Protein AF-W2SYW5-F1 (afdb_monomer_lite)

Sequence (114 aa):
MTYMLGSDWRKYFKYVVVSAKKPGFFHGREPFRLYDPEQNVVKFVKVSRLEEGMVYCGGNIDDLSNRAGFIGKGVLYFGDHIYTDLADPVLRGITTIIPNPHGGLAYDLSDISF

Secondary structure (DSSP, 8-state):
-HHHH-TTGGGG-SSEEE---TTHHHH--PPEEEEETTTTEEE-----S--TT-EEEE--HHHHHHHHT-TTSPPPP--S-HHHHHTTGGGGT----PPPTTS-----GGG---

pLDDT: mean 76.09, std 18.64, range [29.8, 94.62]

Radius of gyration: 16.14 Å; chains: 1; bounding box: 31×34×48 Å

Organism: Necator americanus (NCBI:txid51031)

Structure (mmCIF, N/CA/C/O backbone):
data_AF-W2SYW5-F1
#
_entry.id   AF-W2SYW5-F1
#
loop_
_atom_site.group_PDB
_atom_site.id
_atom_site.type_symbol
_atom_site.label_atom_id
_atom_site.label_alt_id
_atom_site.label_comp_id
_atom_site.label_asym_id
_atom_site.label_entity_id
_atom_site.label_seq_id
_atom_site.pdbx_PDB_ins_code
_atom_site.Cartn_x
_atom_site.Cartn_y
_atom_site.Cartn_z
_atom_site.occupancy
_atom_site.B_iso_or_equiv
_atom_site.auth_seq_id
_atom_site.auth_comp_id
_atom_site.auth_asym_id
_atom_site.auth_atom_id
_atom_site.pdbx_PDB_model_num
ATOM 1 N N . MET A 1 1 ? -8.570 11.024 3.874 1.00 88.19 1 MET A N 1
ATOM 2 C CA . MET A 1 1 ? -9.494 10.268 2.998 1.00 88.19 1 MET A CA 1
ATOM 3 C C . MET A 1 1 ? -10.948 10.376 3.424 1.00 88.19 1 MET A C 1
ATOM 5 O O . MET A 1 1 ? -11.769 10.614 2.551 1.00 88.19 1 MET A O 1
ATOM 9 N N . THR A 1 2 ? -11.275 10.318 4.722 1.00 92.44 2 THR A N 1
ATOM 10 C CA . THR A 1 2 ? -12.660 10.472 5.212 1.00 92.44 2 THR A CA 1
ATOM 11 C C . THR A 1 2 ? -13.385 11.706 4.668 1.00 92.44 2 THR A C 1
ATOM 13 O O . THR A 1 2 ? -14.508 11.594 4.197 1.00 92.44 2 THR A O 1
ATOM 16 N N . TYR A 1 3 ? -12.720 12.863 4.643 1.00 93.38 3 TYR A N 1
ATOM 17 C CA . TYR A 1 3 ? -13.299 14.102 4.111 1.00 93.38 3 TYR A CA 1
ATOM 18 C C . TYR A 1 3 ? -13.563 14.090 2.596 1.00 93.38 3 TYR A C 1
ATOM 20 O O . TYR A 1 3 ? -14.391 14.858 2.130 1.00 93.38 3 TYR A O 1
ATOM 28 N N . MET A 1 4 ? -12.869 13.244 1.826 1.00 92.31 4 MET A N 1
ATOM 29 C CA . MET A 1 4 ? -13.000 13.196 0.362 1.00 92.31 4 MET A CA 1
ATOM 30 C C . MET A 1 4 ? -13.949 12.093 -0.110 1.00 92.31 4 MET A C 1
ATOM 32 O O . MET A 1 4 ? -14.638 12.268 -1.106 1.00 92.31 4 MET A O 1
ATOM 36 N N . LEU A 1 5 ? -13.959 10.946 0.576 1.00 91.31 5 LEU A N 1
ATOM 37 C CA . LEU A 1 5 ? -14.619 9.716 0.117 1.00 91.31 5 LEU A CA 1
ATOM 38 C C . LEU A 1 5 ? -15.597 9.119 1.150 1.00 91.31 5 LEU A C 1
ATOM 40 O O . LEU A 1 5 ? -16.188 8.070 0.893 1.00 91.31 5 LEU A O 1
ATOM 44 N N . GLY A 1 6 ? -15.768 9.762 2.310 1.00 94.06 6 GLY A N 1
ATOM 45 C CA . GLY A 1 6 ? -16.589 9.274 3.424 1.00 94.06 6 GLY A CA 1
ATOM 46 C C . GLY A 1 6 ? -15.850 8.324 4.376 1.00 94.06 6 GLY A C 1
ATOM 47 O O . GLY A 1 6 ? -14.692 7.965 4.154 1.00 94.06 6 GLY A O 1
ATOM 48 N N . SER A 1 7 ? -16.517 7.913 5.462 1.00 91.38 7 SER A N 1
ATOM 49 C CA . SER A 1 7 ? -15.963 7.010 6.493 1.00 91.38 7 SER A CA 1
ATOM 50 C C . SER A 1 7 ? -15.470 5.680 5.925 1.00 91.38 7 SER A C 1
ATOM 52 O O . SER A 1 7 ? -14.429 5.176 6.344 1.00 91.38 7 SER A O 1
ATOM 54 N N . ASP A 1 8 ? -16.159 5.170 4.905 1.00 90.56 8 ASP A N 1
ATOM 55 C CA . ASP A 1 8 ? -15.941 3.825 4.368 1.00 90.56 8 ASP A CA 1
ATOM 56 C C . ASP A 1 8 ? -15.018 3.817 3.147 1.00 90.56 8 ASP A C 1
ATOM 58 O O . ASP A 1 8 ? -15.039 2.881 2.351 1.00 90.56 8 ASP A O 1
ATOM 62 N N . TRP A 1 9 ? -14.200 4.859 2.971 1.00 92.94 9 TRP A N 1
ATOM 63 C CA . TRP A 1 9 ? -13.322 5.021 1.809 1.00 92.94 9 TRP A CA 1
ATOM 64 C C . TRP A 1 9 ? -12.426 3.805 1.534 1.00 92.94 9 TRP A C 1
ATOM 66 O O . TRP A 1 9 ? -12.054 3.556 0.390 1.00 92.94 9 TRP A O 1
ATOM 76 N N . ARG A 1 10 ? -12.095 3.024 2.569 1.00 90.00 10 ARG A N 1
ATOM 77 C CA . ARG A 1 10 ? -11.265 1.818 2.452 1.00 90.00 10 ARG A CA 1
ATOM 78 C C . ARG A 1 10 ? -11.872 0.773 1.513 1.00 90.00 10 ARG A C 1
ATOM 80 O O . ARG A 1 10 ? -11.111 0.061 0.878 1.00 90.00 10 ARG A O 1
ATOM 87 N N . LYS A 1 11 ? -13.200 0.730 1.340 1.00 91.50 11 LYS A N 1
ATOM 88 C CA . LYS A 1 11 ? -13.870 -0.221 0.428 1.00 91.50 11 LYS A CA 1
ATOM 89 C C . LYS A 1 11 ? -13.522 -0.017 -1.050 1.00 91.50 11 LYS A C 1
ATOM 91 O O . LYS A 1 11 ? -13.726 -0.913 -1.857 1.00 91.50 11 LYS A O 1
ATOM 96 N N . TYR A 1 12 ? -13.025 1.168 -1.411 1.00 90.81 12 TYR A N 1
ATOM 97 C CA . TYR A 1 12 ? -12.600 1.472 -2.779 1.00 90.81 12 TYR A CA 1
ATOM 98 C C . TYR A 1 12 ? -11.189 0.958 -3.086 1.00 90.81 12 TYR A C 1
ATOM 100 O O . TYR A 1 12 ? -10.778 0.956 -4.244 1.00 90.81 12 TYR A O 1
ATOM 108 N N . PHE A 1 13 ? -10.444 0.522 -2.066 1.00 91.31 13 PHE A N 1
ATOM 109 C CA . PHE A 1 13 ? -9.057 0.100 -2.194 1.00 91.31 13 PHE A CA 1
ATOM 110 C C . PHE A 1 13 ? -8.900 -1.333 -1.703 1.00 91.31 13 PHE A C 1
ATOM 112 O O . PHE A 1 13 ? -9.010 -1.612 -0.513 1.00 91.31 13 PHE A O 1
ATOM 119 N N . LYS A 1 14 ? -8.555 -2.239 -2.621 1.00 90.12 14 LYS A N 1
ATOM 120 C CA . LYS A 1 14 ? -8.278 -3.636 -2.269 1.00 90.12 14 LYS A CA 1
ATOM 121 C C . LYS A 1 14 ? -7.089 -3.769 -1.311 1.00 90.12 14 LYS A C 1
ATOM 123 O O . LYS A 1 14 ? -7.113 -4.585 -0.397 1.00 90.12 14 LYS A O 1
ATOM 128 N N . TYR A 1 15 ? -6.058 -2.952 -1.521 1.00 91.88 15 TYR A N 1
ATOM 129 C CA . TYR A 1 15 ? -4.864 -2.898 -0.684 1.00 91.88 15 TYR A CA 1
ATOM 130 C C . TYR A 1 15 ? -4.553 -1.448 -0.330 1.00 91.88 15 TYR A C 1
ATOM 132 O O . TYR A 1 15 ? -4.577 -0.578 -1.201 1.00 91.88 15 TYR A O 1
ATOM 140 N N . VAL A 1 16 ? -4.231 -1.195 0.939 1.00 93.38 16 VAL A N 1
ATOM 141 C CA . VAL A 1 16 ? -3.853 0.136 1.426 1.00 93.38 16 VAL A CA 1
ATOM 142 C C . VAL A 1 16 ? -2.428 0.079 1.959 1.00 93.38 16 VAL A C 1
ATOM 144 O O . VAL A 1 16 ? -2.143 -0.648 2.909 1.00 93.38 16 VAL A O 1
ATOM 147 N N . VAL A 1 17 ? -1.539 0.871 1.362 1.00 92.38 17 VAL A N 1
ATOM 148 C CA . VAL A 1 17 ? -0.153 1.043 1.812 1.00 92.38 17 VAL A CA 1
ATOM 149 C C . VAL A 1 17 ? 0.048 2.494 2.237 1.00 92.38 17 VAL A C 1
ATOM 151 O O . VAL A 1 17 ? -0.258 3.417 1.486 1.00 92.38 17 VAL A O 1
ATOM 154 N N . VAL A 1 18 ? 0.574 2.698 3.439 1.00 92.56 18 VAL A N 1
ATOM 155 C CA . VAL A 1 18 ? 0.937 4.002 3.998 1.00 92.56 18 VAL A CA 1
ATOM 156 C C . VAL A 1 18 ? 2.449 4.100 4.177 1.00 92.56 18 VAL A C 1
ATOM 158 O O . VAL A 1 18 ? 3.151 3.092 4.253 1.00 92.56 18 VAL A O 1
ATOM 161 N N . SER A 1 19 ? 2.973 5.324 4.250 1.00 89.81 19 SER A N 1
ATOM 162 C CA . SER A 1 19 ? 4.396 5.576 4.528 1.00 89.81 19 SER A CA 1
ATOM 163 C C . SER A 1 19 ? 5.358 4.806 3.611 1.00 89.81 19 SER A C 1
ATOM 165 O O . SER A 1 19 ? 6.378 4.295 4.061 1.00 89.81 19 SER A O 1
ATOM 167 N N . ALA A 1 20 ? 5.048 4.746 2.314 1.00 83.94 20 ALA A N 1
ATOM 168 C CA . ALA A 1 20 ? 5.853 4.062 1.300 1.00 83.94 20 ALA A CA 1
ATOM 169 C C . ALA A 1 20 ? 7.282 4.638 1.131 1.00 83.94 20 ALA A C 1
ATOM 171 O O . ALA A 1 20 ? 8.114 4.015 0.487 1.00 83.94 20 ALA A O 1
ATOM 172 N N . LYS A 1 21 ? 7.596 5.807 1.719 1.00 83.38 21 LYS A N 1
ATOM 173 C CA . LYS A 1 21 ? 8.909 6.486 1.646 1.00 83.38 21 LYS A CA 1
ATOM 174 C C . LYS A 1 21 ? 9.456 6.585 0.213 1.00 83.38 21 LYS A C 1
ATOM 176 O O . LYS A 1 21 ? 10.535 6.084 -0.098 1.00 83.38 21 LYS A O 1
ATOM 181 N N . LYS A 1 22 ? 8.711 7.237 -0.680 1.00 80.06 22 LYS A N 1
ATOM 182 C CA . LYS A 1 22 ? 9.194 7.555 -2.036 1.00 80.06 22 LYS A CA 1
ATOM 183 C C . LYS A 1 22 ? 10.491 8.397 -1.958 1.00 80.06 22 LYS A C 1
ATOM 185 O O . LYS A 1 22 ? 10.592 9.219 -1.046 1.00 80.06 22 LYS A O 1
ATOM 190 N N . PRO A 1 23 ? 11.485 8.187 -2.847 1.00 78.62 23 PRO A N 1
ATOM 191 C CA . PRO A 1 23 ? 11.502 7.239 -3.971 1.00 78.62 23 PRO A CA 1
ATOM 192 C C . PRO A 1 23 ? 11.901 5.802 -3.574 1.00 78.62 23 PRO A C 1
ATOM 194 O O . PRO A 1 23 ? 11.884 4.901 -4.408 1.00 78.62 23 PRO A O 1
ATOM 197 N N . GLY A 1 24 ? 12.236 5.558 -2.303 1.00 81.25 24 GLY A N 1
ATOM 198 C CA . GLY A 1 24 ? 12.653 4.249 -1.789 1.00 81.25 24 GLY A CA 1
ATOM 199 C C . GLY A 1 24 ? 11.633 3.129 -2.013 1.00 81.25 24 GLY A C 1
ATOM 200 O O . GLY A 1 24 ? 12.028 1.978 -2.141 1.00 81.25 24 GLY A O 1
ATOM 201 N N . PHE A 1 25 ? 10.346 3.445 -2.160 1.00 85.12 25 PHE A N 1
ATOM 202 C CA . PHE A 1 25 ? 9.336 2.466 -2.567 1.00 85.12 25 PHE A CA 1
ATOM 203 C C . PHE A 1 25 ? 9.619 1.820 -3.931 1.00 85.12 25 PHE A C 1
ATOM 205 O O . PHE A 1 25 ? 9.367 0.632 -4.120 1.00 85.12 25 PHE A O 1
ATOM 212 N N . PHE A 1 26 ? 10.117 2.603 -4.889 1.00 81.44 26 PHE A N 1
ATOM 213 C CA . PHE A 1 26 ? 10.304 2.163 -6.271 1.00 81.44 26 PHE A CA 1
ATOM 214 C C . PHE A 1 26 ? 11.658 1.484 -6.486 1.00 81.44 26 PHE A C 1
ATOM 216 O O . PHE A 1 26 ? 11.762 0.556 -7.282 1.00 81.44 26 PHE A O 1
ATOM 223 N N . HIS A 1 27 ? 12.685 1.912 -5.747 1.00 80.44 27 HIS A N 1
ATOM 224 C CA . HIS A 1 27 ? 14.060 1.424 -5.924 1.00 80.44 27 HIS A CA 1
ATOM 225 C C . HIS A 1 27 ? 14.554 0.527 -4.781 1.00 80.44 27 HIS A C 1
ATOM 227 O O . HIS A 1 27 ? 15.581 -0.141 -4.898 1.00 80.44 27 HIS A O 1
ATOM 233 N N . GLY A 1 28 ? 13.861 0.539 -3.646 1.00 84.31 28 GLY A N 1
ATOM 234 C CA . GLY A 1 28 ? 14.256 -0.173 -2.442 1.00 84.31 28 GLY A CA 1
ATOM 235 C C . GLY A 1 28 ? 13.721 -1.598 -2.372 1.00 84.31 28 GLY A C 1
ATOM 236 O O . GLY A 1 28 ? 12.967 -2.073 -3.214 1.00 84.31 28 GLY A O 1
ATOM 237 N N . ARG A 1 29 ? 14.117 -2.287 -1.300 1.00 88.19 29 ARG A N 1
ATOM 238 C CA . ARG A 1 29 ? 13.668 -3.645 -0.957 1.00 88.19 29 ARG A CA 1
ATOM 239 C C . ARG A 1 29 ? 13.149 -3.721 0.479 1.00 88.19 29 ARG A C 1
ATOM 241 O O . ARG A 1 29 ? 13.242 -4.767 1.120 1.00 88.19 29 ARG A O 1
ATOM 248 N N . GLU A 1 30 ? 12.655 -2.601 1.018 1.00 90.25 30 GLU A N 1
ATOM 249 C CA . GLU A 1 30 ? 12.073 -2.598 2.363 1.00 90.25 30 GLU A CA 1
ATOM 250 C C . GLU A 1 30 ? 10.858 -3.548 2.393 1.00 90.25 30 GLU A C 1
ATOM 252 O O . GLU A 1 30 ? 10.079 -3.580 1.436 1.00 90.25 30 GLU A O 1
ATOM 257 N N . PRO A 1 31 ? 10.694 -4.357 3.455 1.00 92.00 31 PRO A N 1
ATOM 258 C CA . PRO A 1 31 ? 9.559 -5.262 3.578 1.00 92.00 31 PRO A CA 1
ATOM 259 C C . PRO A 1 31 ? 8.301 -4.512 4.024 1.00 92.00 31 PRO A C 1
ATOM 261 O O . PRO A 1 31 ? 8.378 -3.516 4.748 1.00 92.00 31 PRO A O 1
ATOM 264 N N . PHE A 1 32 ? 7.132 -5.045 3.672 1.00 94.19 32 PHE A N 1
ATOM 265 C CA . PHE A 1 32 ? 5.874 -4.590 4.258 1.00 94.19 32 PHE A CA 1
ATOM 266 C C . PHE A 1 32 ? 5.786 -4.942 5.742 1.00 94.19 32 PHE A C 1
ATOM 268 O O . PHE A 1 32 ? 6.189 -6.027 6.177 1.00 94.19 32 PHE A O 1
ATOM 275 N N . ARG A 1 33 ? 5.184 -4.033 6.508 1.00 94.31 33 ARG A N 1
ATOM 276 C CA . ARG A 1 33 ? 4.775 -4.252 7.900 1.00 94.31 33 ARG A CA 1
ATOM 277 C C . ARG A 1 33 ? 3.280 -4.021 8.038 1.00 94.31 33 ARG A C 1
ATOM 279 O O . ARG A 1 33 ? 2.714 -3.223 7.295 1.00 94.31 33 ARG A O 1
ATOM 286 N N . LEU A 1 34 ? 2.647 -4.697 8.989 1.00 94.19 34 LEU A N 1
ATOM 287 C CA . LEU A 1 34 ? 1.235 -4.472 9.279 1.00 94.19 34 LEU A CA 1
ATOM 288 C C . LEU A 1 34 ? 1.089 -3.186 10.097 1.00 94.19 34 LEU A C 1
ATOM 290 O O . LEU A 1 34 ? 1.821 -2.977 11.065 1.00 94.19 34 LEU A O 1
ATOM 294 N N . TYR A 1 35 ? 0.158 -2.327 9.710 1.00 94.38 35 TYR A N 1
ATOM 295 C CA . TYR A 1 35 ? -0.177 -1.114 10.438 1.00 94.38 35 TYR A CA 1
ATOM 296 C C . TYR A 1 35 ? -1.568 -1.258 11.044 1.00 94.38 35 TYR A C 1
ATOM 298 O O . TYR A 1 35 ? -2.525 -1.610 10.356 1.00 94.38 35 TYR A O 1
ATOM 306 N N . ASP A 1 36 ? -1.656 -1.007 12.343 1.00 92.19 36 ASP A N 1
ATOM 307 C CA . ASP A 1 36 ? -2.906 -0.995 13.086 1.00 92.19 36 ASP A CA 1
ATOM 308 C C . ASP A 1 36 ? -3.395 0.458 13.184 1.00 92.19 36 ASP A C 1
ATOM 310 O O . ASP A 1 36 ? -2.791 1.242 13.922 1.00 92.19 36 ASP A O 1
ATOM 314 N N . PRO A 1 37 ? -4.428 0.857 12.417 1.00 87.62 37 PRO A N 1
ATOM 315 C CA . PRO A 1 37 ? -4.913 2.232 12.419 1.00 87.62 37 PRO A CA 1
ATOM 316 C C . PRO A 1 37 ? -5.656 2.605 13.708 1.00 87.62 37 PRO A C 1
ATOM 318 O O . PRO A 1 37 ? -5.722 3.790 14.017 1.00 87.62 37 PRO A O 1
ATOM 321 N N . GLU A 1 38 ? -6.187 1.630 14.454 1.00 89.81 38 GLU A N 1
ATOM 322 C CA . GLU A 1 38 ? -6.919 1.873 15.706 1.00 89.81 38 GLU A CA 1
ATOM 323 C C . GLU A 1 38 ? -5.943 2.162 16.848 1.00 89.81 38 GLU A C 1
ATOM 325 O O . GLU A 1 38 ? -6.126 3.088 17.635 1.00 89.81 38 GLU A O 1
ATOM 330 N N . GLN A 1 39 ? -4.859 1.387 16.910 1.00 90.88 39 GLN A N 1
ATOM 331 C CA . GLN A 1 39 ? -3.807 1.560 17.914 1.00 90.88 39 GLN A CA 1
ATOM 332 C C . GLN A 1 39 ? -2.699 2.526 17.471 1.00 90.88 39 GLN A C 1
ATOM 334 O O . GLN A 1 39 ? -1.837 2.878 18.273 1.00 90.88 39 GLN A O 1
ATOM 339 N N . ASN A 1 40 ? -2.704 2.945 16.203 1.00 90.38 40 ASN A N 1
ATOM 340 C CA . ASN A 1 40 ? -1.664 3.758 15.574 1.00 90.38 40 ASN A CA 1
ATOM 341 C C . ASN A 1 40 ? -0.246 3.166 15.738 1.00 90.38 40 ASN A C 1
ATOM 343 O O . ASN A 1 40 ? 0.725 3.883 15.988 1.00 90.38 40 ASN A O 1
ATOM 347 N N . VAL A 1 41 ? -0.111 1.842 15.600 1.00 93.25 41 VAL A N 1
ATOM 348 C CA . VAL A 1 41 ? 1.169 1.128 15.759 1.00 93.25 41 VAL A CA 1
ATOM 349 C C . VAL A 1 41 ? 1.536 0.323 14.521 1.00 93.25 41 VAL A C 1
ATOM 351 O O . VAL A 1 41 ? 0.694 -0.273 13.851 1.00 93.25 41 VAL A O 1
ATOM 354 N N . VAL A 1 42 ? 2.838 0.260 14.237 1.00 92.56 42 VAL A N 1
ATOM 355 C CA . VAL A 1 42 ? 3.393 -0.638 13.221 1.00 92.56 42 VAL A CA 1
ATOM 356 C C . VAL A 1 42 ? 3.783 -1.947 13.895 1.00 92.56 42 VAL A C 1
ATOM 358 O O . VAL A 1 42 ? 4.692 -1.988 14.725 1.00 92.56 42 VAL A O 1
ATOM 361 N N . LYS A 1 43 ? 3.117 -3.036 13.519 1.00 91.50 43 LYS A N 1
ATOM 362 C CA . LYS A 1 43 ? 3.446 -4.382 13.985 1.00 91.50 43 LYS A CA 1
ATOM 363 C C . LYS A 1 43 ? 4.624 -4.909 13.169 1.00 91.50 43 LYS A C 1
ATOM 365 O O . LYS A 1 43 ? 4.565 -5.001 11.942 1.00 91.50 43 LYS A O 1
ATOM 370 N N . PHE A 1 44 ? 5.694 -5.294 13.858 1.00 87.62 44 PHE A N 1
ATOM 371 C CA . PHE A 1 44 ? 6.903 -5.882 13.268 1.00 87.62 44 PHE A CA 1
ATOM 372 C C . PHE A 1 44 ? 6.702 -7.367 12.933 1.00 87.62 44 PHE A C 1
ATOM 374 O O . PHE A 1 44 ? 7.504 -8.227 13.284 1.00 87.62 44 PHE A O 1
ATOM 381 N N . VAL A 1 45 ? 5.594 -7.671 12.262 1.00 86.19 45 VAL A N 1
ATOM 382 C CA . VAL A 1 45 ? 5.266 -9.009 11.777 1.00 86.19 45 VAL A CA 1
ATOM 383 C C . VAL A 1 45 ? 5.596 -9.061 10.294 1.00 86.19 45 VAL A C 1
ATOM 385 O O . VAL A 1 45 ? 5.271 -8.139 9.543 1.00 86.19 45 VAL A O 1
ATOM 388 N N . LYS A 1 46 ? 6.252 -10.142 9.870 1.00 84.00 46 LYS A N 1
ATOM 389 C CA . LYS A 1 46 ? 6.537 -10.378 8.457 1.00 84.00 46 LYS A CA 1
ATOM 390 C C . LYS A 1 46 ? 5.223 -10.550 7.698 1.00 84.00 46 LYS A C 1
ATOM 392 O O . LYS A 1 46 ? 4.457 -11.468 7.979 1.00 84.00 46 LYS A O 1
ATOM 397 N N . VAL A 1 47 ? 4.999 -9.703 6.702 1.00 89.38 47 VAL A N 1
ATOM 398 C CA . VAL A 1 47 ? 3.846 -9.811 5.806 1.00 89.38 47 VAL A CA 1
ATOM 399 C C . VAL A 1 47 ? 4.167 -10.832 4.714 1.00 89.38 47 VAL A C 1
ATOM 401 O O . VAL A 1 47 ? 5.030 -10.606 3.869 1.00 89.38 47 VAL A O 1
ATOM 404 N N . SER A 1 48 ? 3.504 -11.988 4.751 1.00 85.44 48 SER A N 1
ATOM 405 C CA . SER A 1 48 ? 3.652 -13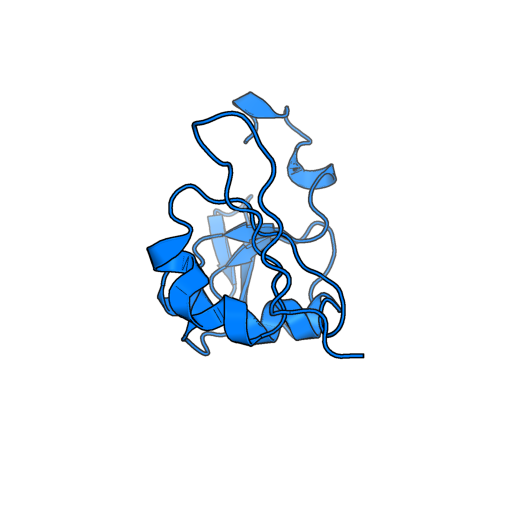.051 3.744 1.00 85.44 48 SER A CA 1
ATOM 406 C C . SER A 1 48 ? 2.615 -12.968 2.623 1.00 85.44 48 SER A C 1
ATOM 408 O O . SER A 1 48 ? 2.829 -13.525 1.548 1.00 85.44 48 SER A O 1
ATOM 410 N N . ARG A 1 49 ? 1.509 -12.255 2.837 1.00 88.62 49 ARG A N 1
ATOM 411 C CA . ARG A 1 49 ? 0.446 -12.034 1.852 1.00 88.62 49 ARG A CA 1
ATOM 412 C C . ARG A 1 49 ? -0.271 -10.717 2.133 1.00 88.62 49 ARG A C 1
ATOM 414 O O . ARG A 1 49 ? -0.342 -10.294 3.286 1.00 88.62 49 ARG A O 1
ATOM 421 N N . LEU A 1 50 ? -0.771 -10.085 1.074 1.00 90.44 50 LEU A N 1
ATOM 422 C CA . LEU A 1 50 ? -1.621 -8.904 1.178 1.00 90.44 50 LEU A CA 1
ATOM 423 C C . LEU A 1 50 ? -3.078 -9.360 1.272 1.00 90.44 50 LEU A C 1
ATOM 425 O O . LEU A 1 50 ? -3.576 -10.054 0.386 1.00 90.44 50 LEU A O 1
ATOM 429 N N . GLU A 1 51 ? -3.736 -8.988 2.359 1.00 90.00 51 GLU A N 1
ATOM 430 C CA . GLU A 1 51 ? -5.125 -9.304 2.668 1.00 90.00 51 GLU A CA 1
ATOM 431 C C . GLU A 1 51 ? -5.973 -8.038 2.533 1.00 90.00 51 GLU A C 1
ATOM 433 O O . GLU A 1 51 ? -5.521 -6.928 2.826 1.00 90.00 51 GLU A O 1
ATOM 438 N N . GLU A 1 52 ? -7.202 -8.206 2.058 1.00 89.62 52 GLU A N 1
ATOM 439 C CA . GLU A 1 52 ? -8.147 -7.105 1.904 1.00 89.62 52 GLU A CA 1
ATOM 440 C C . GLU A 1 52 ? -8.582 -6.566 3.273 1.00 89.62 52 GLU A C 1
ATOM 442 O O . GLU A 1 52 ? -8.703 -7.310 4.246 1.00 89.62 52 GLU A O 1
ATOM 447 N N . GLY A 1 53 ? -8.774 -5.250 3.364 1.00 87.31 53 GLY A N 1
ATOM 448 C CA . GLY A 1 53 ? -9.122 -4.568 4.615 1.00 87.31 53 GLY A CA 1
ATOM 449 C C . GLY A 1 53 ? -7.942 -4.306 5.559 1.00 87.31 53 GLY A C 1
ATOM 450 O O . GLY A 1 53 ? -8.090 -3.529 6.502 1.00 87.31 53 GLY A O 1
ATOM 451 N N . MET A 1 54 ? -6.763 -4.875 5.292 1.00 90.56 54 MET A N 1
ATOM 452 C CA . MET A 1 54 ? -5.549 -4.599 6.062 1.00 90.56 54 MET A CA 1
ATOM 453 C C . MET A 1 54 ? -4.837 -3.340 5.562 1.00 90.56 54 MET A C 1
ATOM 455 O O . MET A 1 54 ? -4.869 -3.001 4.376 1.00 90.56 54 MET A O 1
ATOM 459 N N . VAL A 1 55 ? -4.153 -2.656 6.483 1.00 93.06 55 VAL A N 1
ATOM 460 C CA . VAL A 1 55 ? -3.308 -1.501 6.168 1.00 93.06 55 VAL A CA 1
ATOM 461 C C . VAL A 1 55 ? -1.848 -1.885 6.359 1.00 93.06 55 VAL A C 1
ATOM 463 O O . VAL A 1 55 ? -1.459 -2.432 7.390 1.00 93.06 55 VAL A O 1
ATOM 466 N N . TYR A 1 56 ? -1.028 -1.586 5.361 1.00 94.62 56 TYR A N 1
ATOM 467 C CA . TYR A 1 56 ? 0.391 -1.915 5.342 1.00 94.62 56 TYR A CA 1
ATOM 468 C C . TYR A 1 56 ? 1.243 -0.657 5.402 1.00 94.62 56 TYR A C 1
ATOM 470 O O . TYR A 1 56 ? 0.832 0.397 4.935 1.00 94.62 56 TYR A O 1
ATOM 478 N N . CYS A 1 5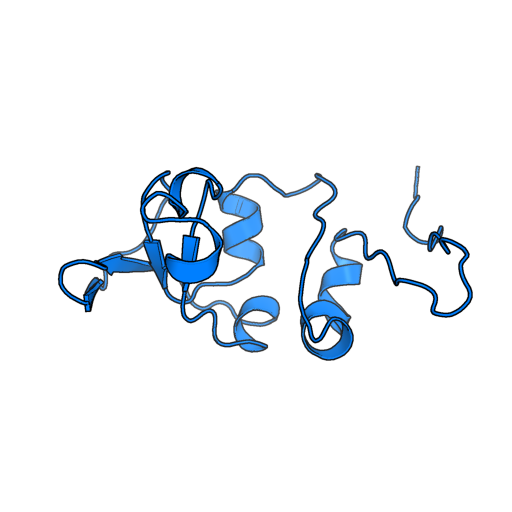7 ? 2.443 -0.764 5.958 1.00 94.06 57 CYS A N 1
ATOM 479 C CA . CYS A 1 57 ? 3.406 0.325 6.058 1.00 94.06 57 CYS A CA 1
ATOM 480 C C . CYS A 1 57 ? 4.714 -0.040 5.344 1.00 94.06 57 CYS A C 1
ATOM 482 O O . CYS A 1 57 ? 5.199 -1.168 5.490 1.00 94.06 57 CYS A O 1
ATOM 484 N N . GLY A 1 58 ? 5.281 0.917 4.603 1.00 92.69 58 GLY A N 1
ATOM 485 C CA . GLY A 1 58 ? 6.540 0.757 3.873 1.00 92.69 58 GLY A CA 1
ATOM 486 C C . GLY A 1 58 ? 6.397 -0.144 2.646 1.00 92.69 58 GLY A C 1
ATOM 487 O O . GLY A 1 58 ? 5.483 0.038 1.843 1.00 92.69 58 GLY A O 1
ATOM 488 N N . GLY A 1 59 ? 7.294 -1.122 2.519 1.00 91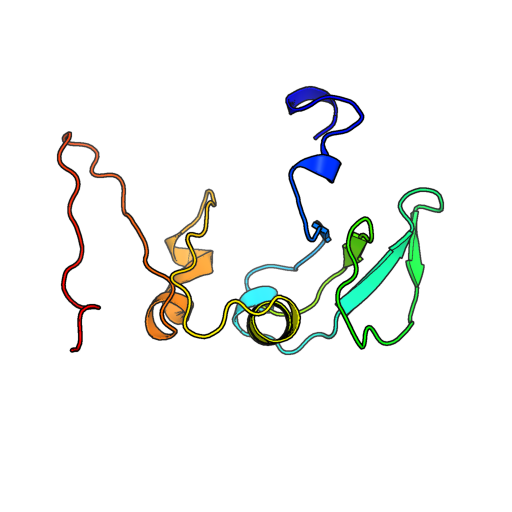.50 59 GLY A N 1
ATOM 489 C CA . GLY A 1 59 ? 7.325 -2.043 1.386 1.00 91.50 59 GLY A CA 1
ATOM 490 C C . GLY A 1 59 ? 8.058 -1.503 0.162 1.00 91.50 59 GLY A C 1
ATOM 491 O O . GLY A 1 59 ? 8.758 -0.493 0.220 1.00 91.50 59 GLY A O 1
ATOM 492 N N . ASN A 1 60 ? 7.889 -2.205 -0.955 1.00 90.31 60 ASN A N 1
ATOM 493 C CA . ASN A 1 60 ? 8.436 -1.824 -2.252 1.00 90.31 60 ASN A CA 1
ATOM 494 C C . ASN A 1 60 ? 7.494 -2.249 -3.389 1.00 90.31 60 ASN A C 1
ATOM 496 O O . ASN A 1 60 ? 6.649 -3.134 -3.210 1.00 90.31 60 ASN A O 1
ATOM 500 N N . ILE A 1 61 ? 7.644 -1.611 -4.551 1.00 86.44 61 ILE A N 1
ATOM 501 C CA . ILE A 1 61 ? 6.771 -1.809 -5.714 1.00 86.44 61 ILE A CA 1
ATOM 502 C C . ILE A 1 61 ? 6.861 -3.226 -6.287 1.00 86.44 61 ILE A C 1
ATOM 504 O O . ILE A 1 61 ? 5.839 -3.770 -6.706 1.00 86.44 61 ILE A O 1
ATOM 508 N N . ASP A 1 62 ? 8.040 -3.850 -6.265 1.00 86.38 62 ASP A N 1
ATOM 509 C CA . ASP A 1 62 ? 8.221 -5.202 -6.797 1.00 86.38 62 ASP A CA 1
ATOM 510 C C . ASP A 1 62 ? 7.442 -6.207 -5.934 1.00 86.38 62 ASP A C 1
ATOM 512 O O . ASP A 1 62 ? 6.679 -7.024 -6.452 1.00 86.38 62 ASP A O 1
ATOM 516 N N . ASP A 1 63 ? 7.559 -6.119 -4.607 1.00 89.25 63 ASP A N 1
ATOM 517 C CA . ASP A 1 63 ? 6.828 -6.984 -3.675 1.00 89.25 63 ASP A CA 1
ATOM 518 C C . ASP A 1 63 ? 5.314 -6.715 -3.717 1.00 89.25 63 ASP A C 1
ATOM 520 O O . ASP A 1 63 ? 4.520 -7.656 -3.678 1.00 89.25 63 ASP A O 1
ATOM 524 N N . LEU A 1 64 ? 4.896 -5.451 -3.881 1.00 89.19 64 LEU A N 1
ATOM 525 C CA . LEU A 1 64 ? 3.486 -5.111 -4.104 1.00 89.19 64 LEU A CA 1
ATOM 526 C C . LEU A 1 64 ? 2.960 -5.773 -5.379 1.00 89.19 64 LEU A C 1
ATOM 528 O O . LEU A 1 64 ? 1.920 -6.423 -5.345 1.00 89.19 64 LEU A O 1
ATOM 532 N N . SER A 1 65 ? 3.687 -5.638 -6.486 1.00 86.94 65 SER A N 1
ATOM 533 C CA . SER A 1 65 ? 3.279 -6.147 -7.799 1.00 86.94 65 SER A CA 1
ATOM 534 C C . SER A 1 65 ? 3.192 -7.671 -7.811 1.00 86.94 65 SER A C 1
ATOM 536 O O . SER A 1 65 ? 2.229 -8.230 -8.342 1.00 86.94 65 SER A O 1
ATOM 538 N N . ASN A 1 66 ? 4.152 -8.338 -7.161 1.00 87.81 66 ASN A N 1
ATOM 539 C CA . ASN A 1 66 ? 4.154 -9.785 -6.954 1.00 87.81 66 ASN A CA 1
ATOM 540 C C . ASN A 1 66 ? 2.946 -10.238 -6.123 1.00 87.81 66 ASN A C 1
ATOM 542 O O . ASN A 1 66 ? 2.178 -11.097 -6.556 1.00 87.81 66 ASN A O 1
ATOM 546 N N . ARG A 1 67 ? 2.752 -9.658 -4.930 1.00 86.56 67 ARG A N 1
ATOM 547 C CA . ARG A 1 67 ? 1.716 -10.111 -3.985 1.00 86.56 67 ARG A CA 1
ATOM 548 C C . ARG A 1 67 ? 0.302 -9.723 -4.405 1.00 86.56 67 ARG A C 1
ATOM 550 O O . ARG A 1 67 ? -0.631 -10.471 -4.128 1.00 86.56 67 ARG A O 1
ATOM 557 N N . ALA A 1 68 ? 0.134 -8.574 -5.053 1.00 85.00 68 ALA A N 1
ATOM 558 C CA . ALA A 1 68 ? -1.158 -8.114 -5.556 1.00 85.00 68 ALA A CA 1
ATOM 559 C C . ALA A 1 68 ? -1.522 -8.737 -6.919 1.00 85.00 68 ALA A C 1
ATOM 561 O O . ALA A 1 68 ? -2.658 -8.597 -7.378 1.00 85.00 68 ALA A O 1
ATOM 562 N N . GLY A 1 69 ? -0.583 -9.449 -7.556 1.00 82.69 69 GLY A N 1
ATOM 563 C CA . GLY A 1 69 ? -0.800 -10.131 -8.830 1.00 82.69 69 GLY A CA 1
ATOM 564 C C . GLY A 1 69 ? -0.960 -9.162 -10.000 1.00 82.69 69 GLY A C 1
ATOM 565 O O . GLY A 1 69 ? -1.837 -9.362 -10.845 1.00 82.69 69 GLY A O 1
ATOM 566 N N . PHE A 1 70 ? -0.158 -8.097 -10.017 1.00 79.19 70 PHE A N 1
ATOM 567 C CA . PHE A 1 70 ? -0.147 -7.081 -11.073 1.00 79.19 70 PHE A CA 1
ATOM 568 C C . PHE A 1 70 ? 0.905 -7.341 -12.156 1.00 79.19 70 PHE A C 1
ATOM 570 O O . PHE A 1 70 ? 0.865 -6.704 -13.200 1.00 79.19 70 PHE A O 1
ATOM 577 N N . ILE A 1 71 ? 1.821 -8.289 -11.945 1.00 75.56 71 ILE A N 1
ATOM 578 C CA . ILE A 1 71 ? 2.839 -8.641 -12.944 1.00 75.56 71 ILE A CA 1
ATOM 579 C C . ILE A 1 71 ? 2.167 -9.091 -14.244 1.00 75.56 71 ILE A C 1
ATOM 581 O O . ILE A 1 71 ? 1.273 -9.939 -14.225 1.00 75.56 71 ILE A O 1
ATOM 585 N N . GLY A 1 72 ? 2.600 -8.507 -15.364 1.00 67.25 72 GLY A N 1
ATOM 586 C CA . GLY A 1 72 ? 2.046 -8.776 -16.693 1.00 67.25 72 GLY A CA 1
ATOM 587 C C . GLY A 1 72 ? 0.666 -8.159 -16.942 1.00 67.25 72 GLY A C 1
ATOM 588 O O . GLY A 1 72 ? 0.061 -8.427 -17.977 1.00 67.25 72 GLY A O 1
ATOM 589 N N . LYS A 1 73 ? 0.149 -7.344 -16.016 1.00 71.19 73 LYS A N 1
ATOM 590 C CA . LYS A 1 73 ? -1.055 -6.531 -16.214 1.00 71.19 73 LYS A CA 1
ATOM 591 C C . LYS A 1 73 ? -0.620 -5.083 -16.400 1.00 71.19 73 LYS A C 1
ATOM 593 O O . LYS A 1 73 ? 0.242 -4.615 -15.666 1.00 71.19 73 LYS A O 1
ATOM 598 N N . GLY A 1 74 ? -1.227 -4.366 -17.344 1.00 72.62 74 GLY A N 1
ATOM 599 C CA . GLY A 1 74 ? -1.021 -2.923 -17.453 1.00 72.62 74 GLY A CA 1
ATOM 600 C C . GLY A 1 74 ? -1.455 -2.246 -16.152 1.00 72.62 74 GLY A C 1
ATOM 601 O O . GLY A 1 74 ? -2.622 -2.336 -15.765 1.00 72.62 74 GLY A O 1
ATOM 602 N N . VAL A 1 75 ? -0.513 -1.618 -15.450 1.00 79.50 75 VAL A N 1
ATOM 603 C CA . VAL A 1 75 ? -0.780 -0.866 -14.218 1.00 79.50 75 VAL A CA 1
ATOM 604 C C . VAL A 1 75 ? -0.797 0.614 -14.562 1.00 79.50 75 VAL A C 1
ATOM 606 O O . VAL A 1 75 ? 0.134 1.107 -15.188 1.00 79.50 75 VAL A O 1
ATOM 609 N N . LEU A 1 76 ? -1.839 1.324 -14.129 1.00 80.19 76 LEU A N 1
ATOM 610 C CA . LEU A 1 76 ? -1.915 2.777 -14.231 1.00 80.19 76 LEU A CA 1
ATOM 611 C C . LEU A 1 76 ? -1.651 3.392 -12.858 1.00 80.19 76 LEU A C 1
ATOM 613 O O . LEU A 1 76 ? -2.385 3.138 -11.900 1.00 80.19 76 LEU A O 1
ATOM 617 N N . TYR A 1 77 ? -0.600 4.201 -12.768 1.00 79.25 77 TYR A N 1
ATOM 618 C CA . TYR A 1 77 ? -0.270 4.948 -11.561 1.00 79.25 77 TYR A CA 1
ATOM 619 C C . TYR A 1 77 ? -0.838 6.368 -11.627 1.00 79.25 77 TYR A C 1
ATOM 621 O O . TYR A 1 77 ? -0.651 7.072 -12.615 1.00 79.25 77 TYR A O 1
ATOM 629 N N . PHE A 1 78 ? -1.478 6.805 -10.541 1.00 79.62 78 PHE A N 1
ATOM 630 C CA . PHE A 1 78 ? -1.910 8.187 -10.353 1.00 79.62 78 PHE A CA 1
ATOM 631 C C . PHE A 1 78 ? -1.078 8.835 -9.243 1.00 79.62 78 PHE A C 1
ATOM 633 O O . PHE A 1 78 ? -1.100 8.376 -8.100 1.00 79.62 78 PHE A O 1
ATOM 640 N N . GLY A 1 79 ? -0.376 9.917 -9.573 1.00 77.25 79 GLY A N 1
ATOM 641 C CA . GLY A 1 79 ? 0.406 10.706 -8.626 1.00 77.25 79 GLY A CA 1
ATOM 642 C C . GLY A 1 79 ? 0.714 12.095 -9.171 1.00 77.25 79 GLY A C 1
ATOM 643 O O . GLY A 1 79 ? 0.589 12.355 -10.366 1.00 77.25 79 GLY A O 1
ATOM 644 N N . ASP A 1 80 ? 1.093 12.994 -8.274 1.00 74.50 80 ASP A N 1
ATOM 645 C CA . ASP A 1 80 ? 1.407 14.397 -8.543 1.00 74.50 80 ASP A CA 1
ATOM 646 C C . ASP A 1 80 ? 2.798 14.596 -9.166 1.00 74.50 80 ASP A C 1
ATOM 648 O O . ASP A 1 80 ? 3.024 15.579 -9.875 1.00 74.50 80 ASP A O 1
ATOM 652 N N . HIS A 1 81 ? 3.725 13.657 -8.954 1.00 69.06 81 HIS A N 1
ATOM 653 C CA . HIS A 1 81 ? 5.095 13.734 -9.465 1.00 69.06 81 HIS A CA 1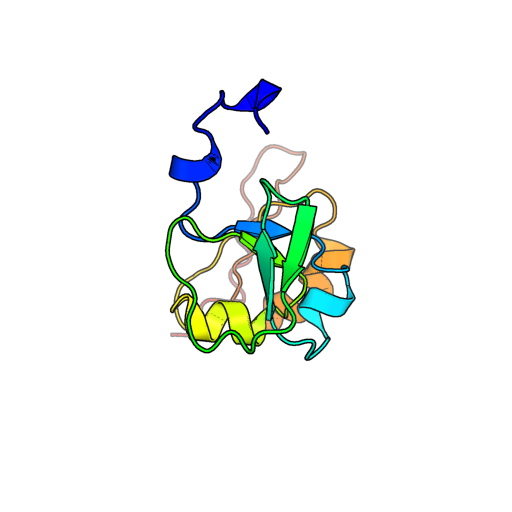
ATOM 654 C C . HIS A 1 81 ? 5.505 12.480 -10.245 1.00 69.06 81 HIS A C 1
ATOM 656 O O . HIS A 1 81 ? 6.333 11.686 -9.806 1.00 69.06 81 HIS A O 1
ATOM 662 N N . ILE A 1 82 ? 4.954 12.341 -11.456 1.00 59.94 82 ILE A N 1
ATOM 663 C CA . ILE A 1 82 ? 5.229 11.222 -12.373 1.00 59.94 82 ILE A CA 1
ATOM 664 C C . ILE A 1 82 ? 6.739 11.068 -12.625 1.00 59.94 82 ILE A C 1
ATOM 666 O O . ILE A 1 82 ? 7.268 9.975 -12.512 1.00 59.94 82 ILE A O 1
ATOM 670 N N . TYR A 1 83 ? 7.478 12.148 -12.882 1.00 54.12 83 TYR A N 1
ATOM 671 C CA . TYR A 1 83 ? 8.903 12.037 -13.223 1.00 54.12 83 TYR A CA 1
ATOM 672 C C . TYR A 1 83 ? 9.796 11.549 -12.073 1.00 54.12 83 TYR A C 1
ATOM 674 O O . TYR A 1 83 ? 10.703 10.761 -12.311 1.00 54.12 83 TYR A O 1
ATOM 682 N N . THR A 1 84 ? 9.563 11.968 -10.828 1.00 60.41 84 THR A N 1
ATOM 683 C CA . THR A 1 84 ? 10.394 11.518 -9.693 1.00 60.41 84 THR A CA 1
ATOM 684 C C . THR A 1 84 ? 9.960 10.164 -9.139 1.00 60.41 84 THR A C 1
ATOM 686 O O . THR A 1 84 ? 10.764 9.486 -8.502 1.00 60.41 84 THR A O 1
ATOM 689 N N . ASP A 1 85 ? 8.704 9.776 -9.377 1.00 59.00 85 ASP A N 1
ATOM 690 C CA . ASP A 1 85 ? 8.139 8.509 -8.912 1.00 59.00 85 ASP A CA 1
ATOM 691 C C . ASP A 1 85 ? 8.258 7.380 -9.957 1.00 59.00 85 ASP A C 1
ATOM 693 O O . ASP A 1 85 ? 8.307 6.213 -9.575 1.00 59.00 85 ASP A O 1
ATOM 697 N N . LEU A 1 86 ? 8.324 7.700 -11.258 1.00 59.38 86 LEU A N 1
ATOM 698 C CA . LEU A 1 86 ? 8.244 6.735 -12.368 1.00 59.38 86 LEU A CA 1
ATOM 699 C C . LEU A 1 86 ? 9.386 6.771 -13.396 1.00 59.38 86 LEU A C 1
ATOM 701 O O . LEU A 1 86 ? 9.330 5.977 -14.332 1.00 59.38 86 LEU A O 1
ATOM 705 N N . ALA A 1 87 ? 10.437 7.584 -13.226 1.00 54.56 87 ALA A N 1
ATOM 706 C CA . ALA A 1 87 ? 11.553 7.620 -14.187 1.00 54.56 87 ALA A CA 1
ATOM 707 C C . ALA A 1 87 ? 12.162 6.235 -14.513 1.00 54.56 87 ALA A C 1
ATOM 709 O O . ALA A 1 87 ? 12.528 6.008 -15.661 1.00 54.56 87 ALA A O 1
ATOM 710 N N . ASP A 1 88 ? 12.199 5.299 -13.556 1.00 54.19 88 ASP A N 1
ATOM 711 C CA . ASP A 1 88 ? 12.655 3.915 -13.776 1.00 54.19 88 ASP A CA 1
ATOM 712 C C . ASP A 1 88 ? 11.517 2.873 -13.954 1.00 54.19 88 ASP A C 1
ATOM 714 O O . ASP A 1 88 ? 11.667 1.964 -14.775 1.00 54.19 88 ASP A O 1
ATOM 718 N N . PRO A 1 89 ? 10.372 2.936 -13.235 1.00 50.41 89 PRO A N 1
ATOM 719 C CA . PRO A 1 89 ? 9.299 1.939 -13.358 1.00 50.41 89 PRO A CA 1
ATOM 720 C C . PRO A 1 89 ? 8.603 1.821 -14.725 1.00 50.41 89 PRO A C 1
ATOM 722 O O . PRO A 1 89 ? 8.003 0.775 -14.981 1.00 50.41 89 PRO A O 1
ATOM 725 N N . VAL A 1 90 ? 8.686 2.825 -15.611 1.00 51.94 90 VAL A N 1
ATOM 726 C CA . VAL A 1 90 ? 8.165 2.721 -16.996 1.00 51.94 90 VAL A CA 1
ATOM 727 C C . VAL A 1 90 ? 8.821 1.548 -17.741 1.00 51.94 90 VAL A C 1
ATOM 729 O O . VAL A 1 90 ? 8.135 0.783 -18.410 1.00 51.94 90 VAL A O 1
ATOM 732 N N . LEU A 1 91 ? 10.107 1.273 -17.481 1.00 47.59 91 LEU A N 1
ATOM 733 C CA . LEU A 1 91 ? 10.841 0.129 -18.047 1.00 47.59 91 LEU A CA 1
ATOM 734 C C . LEU A 1 91 ? 10.336 -1.249 -17.561 1.00 47.59 91 LEU A C 1
ATOM 736 O O . LEU A 1 91 ? 10.841 -2.278 -18.010 1.00 47.59 91 LEU A O 1
ATOM 740 N N . ARG A 1 92 ? 9.372 -1.304 -16.628 1.00 51.31 92 ARG A N 1
ATOM 741 C CA . ARG A 1 92 ? 8.825 -2.548 -16.046 1.00 51.31 92 ARG A CA 1
ATOM 742 C C . ARG A 1 92 ? 7.365 -2.824 -16.427 1.00 51.31 92 ARG A C 1
ATOM 744 O O . ARG A 1 92 ? 6.724 -3.655 -15.784 1.00 51.31 92 ARG A O 1
ATOM 751 N N . GLY A 1 93 ? 6.844 -2.167 -17.468 1.00 50.69 93 GLY A N 1
ATOM 752 C CA . GLY A 1 93 ? 5.502 -2.430 -18.011 1.00 50.69 93 GLY A CA 1
ATOM 753 C C . GLY A 1 93 ? 4.368 -1.650 -17.334 1.00 50.69 93 GLY A C 1
ATOM 754 O O . GLY A 1 93 ? 3.206 -2.055 -17.406 1.00 50.69 93 GLY A O 1
ATOM 755 N N . ILE A 1 94 ? 4.689 -0.542 -16.659 1.00 55.56 94 ILE A N 1
ATOM 756 C CA . ILE A 1 94 ? 3.692 0.409 -16.153 1.00 55.56 94 ILE A CA 1
ATOM 757 C C . ILE A 1 94 ? 3.424 1.439 -17.254 1.00 55.56 94 ILE A C 1
ATOM 759 O O . ILE A 1 94 ? 4.214 2.359 -17.461 1.00 55.56 94 ILE A O 1
ATOM 763 N N . THR A 1 95 ? 2.298 1.293 -17.954 1.00 51.53 95 THR A N 1
ATOM 764 C CA . THR A 1 95 ? 1.885 2.231 -19.004 1.00 51.53 95 THR A CA 1
ATOM 765 C C . THR A 1 95 ? 1.577 3.598 -18.393 1.00 51.53 95 THR A C 1
ATOM 767 O O . THR A 1 95 ? 0.661 3.744 -17.580 1.00 51.53 95 THR A O 1
ATOM 770 N N . THR A 1 96 ? 2.328 4.617 -18.806 1.00 51.03 96 THR A N 1
ATOM 771 C CA . THR A 1 96 ? 2.149 5.998 -18.342 1.00 51.03 96 THR A CA 1
ATOM 772 C C . THR A 1 96 ? 1.386 6.802 -19.390 1.00 51.03 96 THR A C 1
ATOM 774 O O . THR A 1 96 ? 1.837 6.936 -20.522 1.00 51.03 96 THR A O 1
ATOM 777 N N . ILE A 1 97 ? 0.232 7.368 -19.022 1.00 53.31 97 ILE A N 1
ATOM 778 C CA . ILE A 1 97 ? -0.486 8.330 -19.871 1.00 53.31 97 ILE A CA 1
ATOM 779 C C . ILE A 1 97 ? -0.092 9.734 -19.418 1.00 53.31 97 ILE A C 1
ATOM 781 O O . ILE A 1 97 ? -0.439 10.151 -18.313 1.00 53.31 97 ILE A O 1
ATOM 785 N N . ILE A 1 9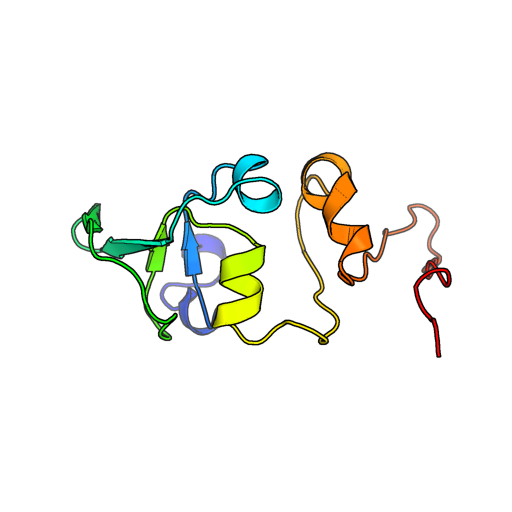8 ? 0.623 10.467 -20.271 1.00 51.03 98 ILE A N 1
ATOM 786 C CA . ILE A 1 98 ? 0.971 11.867 -20.019 1.00 51.03 98 ILE A CA 1
ATOM 787 C C . ILE A 1 98 ? -0.180 12.742 -20.539 1.00 51.03 98 ILE A C 1
ATOM 789 O O . ILE A 1 98 ? -0.447 12.741 -21.744 1.00 51.03 98 ILE A O 1
ATOM 793 N N . PRO A 1 99 ? -0.888 13.496 -19.676 1.00 41.56 99 PRO A N 1
ATOM 794 C CA . PRO A 1 99 ? -1.893 14.437 -20.145 1.00 41.56 99 PRO A CA 1
ATOM 795 C C . PRO A 1 99 ? -1.207 15.574 -20.909 1.00 41.56 99 PRO A C 1
ATOM 797 O O . PRO A 1 99 ? -0.407 16.331 -20.363 1.00 41.56 99 PRO A O 1
ATOM 800 N N . ASN A 1 100 ? -1.526 15.684 -22.196 1.00 45.62 100 ASN A N 1
ATOM 801 C C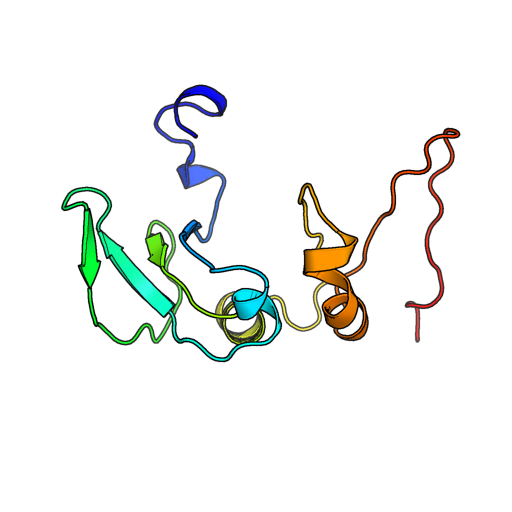A . ASN A 1 100 ? -1.056 16.763 -23.052 1.00 45.62 100 ASN A CA 1
ATOM 802 C C . ASN A 1 100 ? -1.808 18.065 -22.710 1.00 45.62 100 ASN A C 1
ATOM 804 O O . ASN A 1 100 ? -3.039 18.092 -22.830 1.00 45.62 100 ASN A O 1
ATOM 808 N N . PRO A 1 101 ? -1.114 19.163 -22.358 1.00 47.50 101 PRO A N 1
ATOM 809 C CA . PRO A 1 101 ? -1.754 20.448 -22.072 1.00 47.50 101 PRO A CA 1
ATOM 810 C C . PRO A 1 101 ? -2.473 21.077 -23.283 1.00 47.50 101 PRO A C 1
ATOM 812 O O . PRO A 1 101 ? -3.220 22.035 -23.107 1.00 47.50 101 PRO A O 1
ATOM 815 N N . HIS A 1 102 ? -2.305 20.535 -24.495 1.00 51.38 102 HIS A N 1
ATOM 816 C CA . HIS A 1 102 ? -2.924 21.035 -25.729 1.00 51.38 102 HIS A CA 1
ATOM 817 C C . HIS A 1 102 ? -4.067 20.163 -26.290 1.00 51.38 102 HIS A C 1
ATOM 819 O O . HIS A 1 102 ? -4.460 20.338 -27.440 1.00 51.38 102 HIS A O 1
ATOM 825 N N . GLY A 1 103 ? -4.651 19.258 -25.494 1.00 45.84 103 GLY A N 1
ATOM 826 C CA . GLY A 1 103 ? -5.950 18.646 -25.827 1.00 45.84 103 GLY A CA 1
ATOM 827 C C . GLY A 1 103 ? -5.925 17.446 -26.784 1.00 45.84 103 GLY A C 1
ATOM 828 O O . GLY A 1 103 ? -6.951 17.127 -27.377 1.00 45.84 103 GLY A O 1
ATOM 829 N N . GLY A 1 104 ? -4.795 16.745 -26.915 1.00 47.75 104 GLY A N 1
ATOM 830 C CA . GLY A 1 104 ? -4.718 15.466 -27.632 1.00 47.75 104 GLY A CA 1
ATOM 831 C C . GLY A 1 104 ? -4.047 14.385 -26.789 1.00 47.75 104 GLY A C 1
ATOM 832 O O . GLY A 1 104 ? -2.927 14.593 -26.332 1.00 47.75 104 GLY A O 1
ATOM 833 N N . LEU A 1 105 ? -4.710 13.240 -26.587 1.00 44.16 105 LEU A N 1
ATOM 834 C CA . LEU A 1 105 ? -4.115 12.055 -25.955 1.00 44.16 105 LEU A CA 1
ATOM 835 C C . LEU A 1 105 ? -2.947 11.567 -26.826 1.00 44.16 105 LEU A C 1
ATOM 837 O O . LEU A 1 105 ? -3.166 11.010 -27.898 1.00 44.16 105 LEU A O 1
ATOM 841 N N . ALA A 1 106 ? -1.710 11.803 -26.389 1.00 45.28 106 ALA A N 1
ATOM 842 C CA . ALA A 1 106 ? -0.544 11.170 -26.985 1.00 45.28 106 ALA A CA 1
ATOM 843 C C . ALA A 1 106 ? -0.353 9.814 -26.298 1.00 45.28 106 ALA A C 1
ATOM 845 O O . ALA A 1 106 ? -0.064 9.753 -25.105 1.00 45.28 106 ALA A O 1
ATOM 846 N N . TYR A 1 107 ? -0.569 8.734 -27.045 1.00 49.91 107 TYR A N 1
ATOM 847 C CA . TYR A 1 107 ? -0.167 7.395 -26.635 1.00 49.91 107 TYR A CA 1
ATOM 848 C C . TYR A 1 107 ? 1.314 7.246 -26.977 1.00 49.91 107 TYR A C 1
ATOM 850 O O . TYR A 1 107 ? 1.683 7.388 -28.143 1.00 49.91 107 TYR A O 1
ATOM 858 N N . ASP A 1 108 ? 2.161 6.983 -25.986 1.00 45.09 108 ASP A N 1
ATOM 859 C CA . ASP A 1 108 ? 3.509 6.505 -26.271 1.00 45.09 108 ASP A CA 1
ATOM 860 C C . ASP A 1 108 ? 3.392 5.052 -26.756 1.00 45.09 108 ASP A C 1
ATOM 862 O O . ASP A 1 108 ? 3.066 4.142 -25.997 1.00 45.09 108 ASP A O 1
ATOM 866 N N . LEU A 1 109 ? 3.540 4.862 -28.069 1.00 44.19 109 LEU A N 1
ATOM 867 C CA . LEU A 1 109 ? 3.424 3.571 -28.751 1.00 44.19 109 LEU A CA 1
ATOM 868 C C . LEU A 1 109 ? 4.713 2.735 -28.656 1.00 44.19 109 LEU A C 1
ATOM 870 O O . LEU A 1 109 ? 4.787 1.678 -29.281 1.00 44.19 109 LEU A O 1
ATOM 874 N N . SER A 1 110 ? 5.723 3.179 -27.901 1.00 44.00 110 SER A N 1
ATOM 875 C CA . SER A 1 110 ? 6.987 2.445 -27.757 1.00 44.00 110 SER A CA 1
ATOM 876 C C . SER A 1 110 ? 6.894 1.175 -26.892 1.00 44.00 110 SER A C 1
ATOM 878 O O . SER A 1 110 ? 7.762 0.314 -27.009 1.00 44.00 110 SER A O 1
ATOM 880 N N . ASP A 1 111 ? 5.809 0.989 -26.128 1.00 38.12 111 ASP A N 1
ATOM 881 C CA . ASP A 1 111 ? 5.614 -0.172 -25.239 1.00 38.12 111 ASP A CA 1
ATOM 882 C C . ASP A 1 111 ? 4.804 -1.338 -25.849 1.00 38.12 111 ASP A C 1
ATOM 884 O O . ASP A 1 111 ? 4.608 -2.363 -25.193 1.00 38.12 111 ASP A O 1
ATOM 888 N N . ILE A 1 112 ? 4.336 -1.246 -27.103 1.00 35.19 112 ILE A N 1
ATOM 889 C CA . ILE A 1 112 ? 3.665 -2.381 -27.766 1.00 35.19 112 ILE A CA 1
ATOM 890 C C . ILE A 1 112 ? 4.705 -3.204 -28.530 1.00 35.19 112 ILE A C 1
ATOM 892 O O . ILE A 1 112 ? 4.901 -3.044 -29.734 1.00 35.19 112 ILE A O 1
ATOM 896 N N . SER A 1 113 ? 5.365 -4.112 -27.813 1.00 29.80 113 SER A N 1
ATOM 897 C CA . SER A 1 113 ? 6.025 -5.270 -28.428 1.00 29.80 113 SER A CA 1
ATOM 898 C C . SER A 1 113 ? 5.015 -6.422 -28.495 1.00 29.80 113 SER A C 1
ATOM 900 O O . SER A 1 113 ? 4.429 -6.763 -27.468 1.00 29.80 113 SER A O 1
ATOM 902 N N . PHE A 1 114 ? 4.780 -6.961 -29.698 1.00 37.22 114 PHE A N 1
ATOM 903 C CA . PHE A 1 114 ? 3.953 -8.153 -29.949 1.00 37.22 114 PHE A CA 1
ATOM 904 C C . PHE A 1 114 ? 4.476 -9.401 -29.229 1.00 37.22 114 PHE A C 1
ATOM 906 O O . PHE A 1 114 ? 5.716 -9.531 -29.104 1.00 37.22 114 PHE A O 1
#

InterPro domains:
  IPR008380 HAD-superfamily hydrolase, subfamily IG, 5'-nucleotidase [PF05761] (1-89)
  IPR008380 HAD-superfamily hydrolase, subfamily IG, 5'-nucleotidase [PTHR12103] (1-90)
  IPR023214 HAD superfamily [G3DSA:3.40.50.1000] (1-99)
  IPR036412 HAD-like superfamily [SSF56784] (1-91)

Foldseek 3Di:
DCVPCNPVNLVVPQAAEPAQPPPCQAVHADFKFWADPVVRDTHPDGDPATGGPTYIYHGHPVVCCVRVVVQPPAAEDDDPCCCRNPVPVVVRRHQYFDDDPPPDGDGPPPNDDD